Protein AF-K3XPX7-F1 (afdb_monomer)

Mean predicted aligned error: 7.53 Å

Solvent-accessible surface area (backbone atoms only — not comparable to full-atom values): 7469 Å² total; per-residue (Å²): 133,80,86,59,81,81,71,59,57,70,68,58,54,48,59,52,57,64,68,54,47,51,58,70,59,44,40,52,49,31,65,71,42,80,83,48,54,67,79,76,63,91,86,49,77,79,57,66,61,66,45,76,57,93,64,83,51,46,68,67,16,46,44,47,33,31,34,73,88,76,65,47,74,44,76,48,60,29,70,94,39,40,70,43,62,62,49,77,44,79,43,82,96,74,72,29,36,38,37,33,33,67,87,72,74,61,56,33,34,43,34,36,80,78,42,52,92,50,71,43,81,50,128

pLDDT: mean 79.87, std 8.58, range [58.62, 90.5]

InterPro domains:
  IPR050942 Arabidopsis F-box involved in BR signaling [PTHR44259] (7-123)

Sequence (123 aa):
MVPSYANLMPDLIVSIATKINDARDFIRFKAVCKSWNCARSGEARPFDPWILKSEDIGESGAMTFTSVVNHRLFEVSFLTLAGKKTSFIGCDGSGCLVAVDDKDGTSSLLLNPLSPREHIILP

Nearest PDB structures (foldseek):
  8u8a-assembly1_C  TM=5.438E-01  e=1.734E-01  Homo sapiens
  9c61-assembly1_B  TM=5.277E-01  e=2.969E-01  Homo sapiens
  6dlp-assembly1_B  TM=5.361E-01  e=2.969E-01  Homo sapiens
  8tyq-assembly1_A  TM=4.392E-01  e=1.734E-01  Homo sapiens
  8tzb-assembly1_A  TM=4.014E-01  e=1.366E-01  Homo sapiens

Secondary structure (DSSP, 8-state):
----GGG--HHHHHHHHTT--SHHHHHHHHTS-GGG-PPPPTTSPPPPPEEE------TT-EEEEEETTT--EEEEE-GGGTT--EEEEEPTTT--EEEEETTTSS-EEEE-TTSTT-EEEE-

Structure (mmCIF, N/CA/C/O backbone):
data_AF-K3XPX7-F1
#
_entry.id   AF-K3XPX7-F1
#
loop_
_atom_site.group_PDB
_atom_site.id
_atom_site.type_symbol
_atom_site.label_atom_id
_atom_site.label_alt_id
_atom_site.label_comp_id
_atom_site.label_asym_id
_atom_site.label_entity_id
_atom_site.label_seq_id
_atom_site.pdbx_PDB_ins_code
_atom_site.Cartn_x
_atom_site.Cartn_y
_atom_site.Cartn_z
_atom_site.occupancy
_atom_site.B_iso_or_equiv
_atom_site.auth_seq_id
_atom_site.auth_comp_id
_atom_site.auth_asym_id
_atom_site.auth_atom_id
_atom_site.pdbx_PDB_model_num
ATOM 1 N N . MET A 1 1 ? 28.627 -13.090 -16.743 1.00 59.22 1 MET A N 1
ATOM 2 C CA . MET A 1 1 ? 28.194 -12.299 -15.572 1.00 59.22 1 MET A CA 1
ATOM 3 C C . MET A 1 1 ? 26.743 -11.915 -15.804 1.00 59.22 1 MET A C 1
ATOM 5 O O . MET A 1 1 ? 26.463 -11.304 -16.825 1.00 59.22 1 MET A O 1
ATOM 9 N N . VAL A 1 2 ? 25.817 -12.376 -14.960 1.00 62.38 2 VAL A N 1
ATOM 10 C CA . VAL A 1 2 ? 24.387 -12.059 -15.118 1.00 62.38 2 VAL A CA 1
ATOM 11 C C . VAL A 1 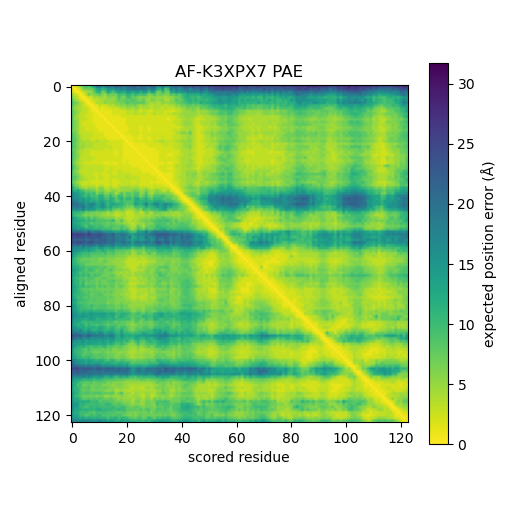2 ? 24.164 -10.634 -14.600 1.00 62.38 2 VAL A C 1
ATOM 13 O O . VAL A 1 2 ? 24.668 -10.327 -13.516 1.00 62.38 2 VAL A O 1
ATOM 16 N N . PRO A 1 3 ? 23.469 -9.749 -15.336 1.00 68.38 3 PRO A N 1
ATOM 17 C CA . PRO A 1 3 ? 23.136 -8.424 -14.832 1.00 68.38 3 PRO A CA 1
ATOM 18 C C . PRO A 1 3 ? 22.361 -8.542 -13.516 1.00 68.38 3 PRO A C 1
ATOM 20 O O . PRO A 1 3 ? 21.372 -9.270 -13.435 1.00 68.38 3 PRO A O 1
ATOM 23 N N . SER A 1 4 ? 22.814 -7.839 -12.478 1.00 81.56 4 SER A N 1
ATOM 24 C CA . SER A 1 4 ? 22.082 -7.767 -11.215 1.00 81.56 4 SER A CA 1
ATOM 25 C C . SER A 1 4 ? 21.033 -6.670 -11.307 1.00 81.56 4 SER A C 1
ATOM 27 O O . SER A 1 4 ? 21.367 -5.485 -11.324 1.00 81.56 4 SER A O 1
ATOM 29 N N . TYR A 1 5 ? 19.759 -7.056 -11.306 1.00 79.31 5 TYR A N 1
ATOM 30 C CA . TYR A 1 5 ? 18.644 -6.110 -11.239 1.00 79.31 5 TYR A CA 1
ATOM 31 C C . TYR A 1 5 ? 18.628 -5.300 -9.927 1.00 79.31 5 TYR A C 1
ATOM 33 O O . TYR A 1 5 ? 18.014 -4.240 -9.867 1.00 79.31 5 TYR A O 1
ATOM 41 N N . ALA A 1 6 ? 19.358 -5.724 -8.887 1.00 80.81 6 ALA A N 1
ATOM 42 C CA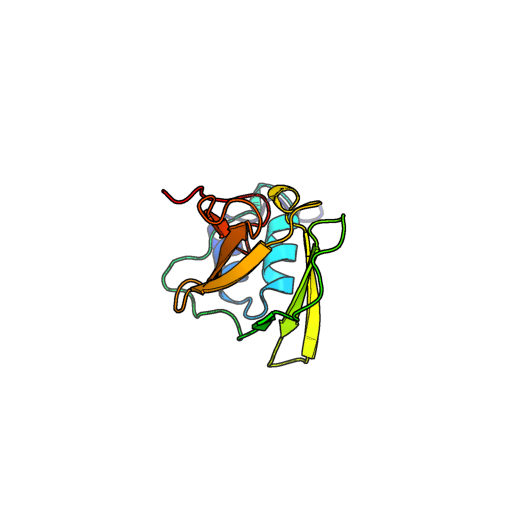 . ALA A 1 6 ? 19.504 -4.944 -7.655 1.00 80.81 6 ALA A CA 1
ATOM 43 C C . ALA A 1 6 ? 20.368 -3.675 -7.833 1.00 80.81 6 ALA A C 1
ATOM 45 O O . ALA A 1 6 ? 20.246 -2.745 -7.035 1.00 80.81 6 ALA A O 1
ATOM 46 N N . ASN A 1 7 ? 21.199 -3.627 -8.885 1.00 82.31 7 ASN A N 1
ATOM 47 C CA . ASN A 1 7 ? 22.179 -2.566 -9.150 1.00 82.31 7 ASN A CA 1
ATOM 48 C C . ASN A 1 7 ? 21.812 -1.705 -10.374 1.00 82.31 7 ASN A C 1
ATOM 50 O O . ASN A 1 7 ? 22.697 -1.191 -11.057 1.00 82.31 7 ASN A O 1
ATOM 54 N N . LEU A 1 8 ? 20.520 -1.580 -10.693 1.00 86.12 8 LEU A N 1
ATOM 55 C CA . LEU A 1 8 ? 20.069 -0.660 -11.739 1.00 86.12 8 LEU A CA 1
ATOM 56 C C . LEU A 1 8 ? 20.333 0.796 -11.333 1.00 86.12 8 LEU A C 1
ATOM 58 O O . LEU A 1 8 ? 20.349 1.132 -10.147 1.00 86.12 8 LEU A O 1
ATOM 62 N N . MET A 1 9 ? 20.518 1.661 -12.330 1.00 89.25 9 MET A N 1
ATOM 63 C CA . MET A 1 9 ? 20.699 3.090 -12.090 1.00 89.25 9 MET A CA 1
ATOM 64 C C . MET A 1 9 ? 19.430 3.692 -11.443 1.00 89.25 9 MET A C 1
ATOM 66 O O . MET A 1 9 ? 18.317 3.297 -11.809 1.00 89.25 9 MET A O 1
ATOM 70 N N . PRO A 1 10 ? 19.559 4.624 -10.476 1.00 87.69 10 PRO A N 1
ATOM 71 C CA . PRO A 1 10 ? 18.408 5.169 -9.748 1.00 87.69 10 PRO A CA 1
ATOM 72 C C . PRO A 1 10 ? 17.344 5.825 -10.639 1.00 87.69 10 PRO A C 1
ATOM 74 O O . PRO A 1 10 ? 16.150 5.695 -10.379 1.00 87.69 10 PRO A O 1
ATOM 77 N N . ASP A 1 11 ? 17.760 6.496 -11.711 1.00 88.12 11 ASP A N 1
ATOM 78 C CA . ASP A 1 11 ? 16.883 7.105 -12.716 1.00 88.12 11 ASP A CA 1
ATOM 79 C C . ASP A 1 11 ? 16.024 6.063 -13.445 1.00 88.12 11 ASP A C 1
ATOM 81 O O . ASP A 1 11 ? 14.831 6.281 -13.668 1.00 88.12 11 ASP A O 1
ATOM 85 N N . LEU A 1 12 ? 16.590 4.893 -13.749 1.00 89.75 12 LEU A N 1
ATOM 86 C CA . LEU A 1 12 ? 15.856 3.784 -14.348 1.00 89.75 12 LEU A CA 1
ATOM 87 C C . LEU A 1 12 ? 14.833 3.186 -13.373 1.00 89.75 12 LEU A C 1
ATOM 89 O O . LEU A 1 12 ? 13.706 2.905 -13.777 1.00 89.75 12 LEU A O 1
ATOM 93 N N . ILE A 1 13 ? 15.186 3.038 -12.092 1.00 90.06 13 ILE A N 1
ATOM 94 C CA . ILE A 1 13 ? 14.253 2.598 -11.038 1.00 90.06 13 ILE A CA 1
ATOM 95 C C . ILE A 1 13 ? 13.066 3.561 -10.938 1.00 90.06 13 ILE A C 1
ATOM 97 O O . ILE A 1 13 ? 11.916 3.121 -10.958 1.00 90.06 13 ILE A O 1
ATOM 101 N N . VAL A 1 14 ? 13.325 4.872 -10.924 1.00 87.75 14 VAL A N 1
ATOM 102 C CA . VAL A 1 14 ? 12.273 5.900 -10.929 1.00 87.75 14 VAL A CA 1
ATOM 103 C C . VAL A 1 14 ? 11.437 5.832 -12.214 1.00 87.75 14 VAL A C 1
ATOM 105 O O . VAL A 1 14 ? 10.212 5.910 -12.151 1.00 87.75 14 VAL A O 1
ATOM 108 N N . SER A 1 15 ? 12.061 5.625 -13.377 1.00 88.25 15 SER A N 1
ATOM 109 C CA . SER A 1 15 ? 11.358 5.482 -14.662 1.00 88.25 15 SER A CA 1
ATOM 110 C C . SER A 1 15 ? 10.437 4.256 -14.715 1.00 88.25 15 SER A C 1
ATOM 112 O O . SER A 1 15 ? 9.376 4.300 -15.337 1.00 88.25 15 SER A O 1
ATOM 114 N N . ILE A 1 16 ? 10.817 3.151 -14.066 1.00 89.75 16 ILE A N 1
ATOM 115 C CA . ILE A 1 16 ? 9.949 1.975 -13.925 1.00 89.75 16 ILE A CA 1
ATOM 116 C C . ILE A 1 16 ? 8.809 2.297 -12.958 1.00 89.75 16 ILE A C 1
ATOM 118 O O . ILE A 1 16 ? 7.648 2.082 -13.296 1.00 89.75 16 ILE A O 1
ATOM 122 N N . ALA A 1 17 ? 9.125 2.871 -11.795 1.00 88.56 17 ALA A N 1
ATOM 123 C CA . ALA A 1 17 ? 8.154 3.252 -10.773 1.00 88.56 17 ALA A CA 1
ATOM 124 C C . ALA A 1 17 ? 7.027 4.152 -11.311 1.00 88.56 17 ALA A C 1
ATOM 126 O O . ALA A 1 17 ? 5.868 3.962 -10.944 1.00 88.56 17 ALA A O 1
ATOM 127 N N . THR A 1 18 ? 7.332 5.104 -12.200 1.00 87.00 18 THR A N 1
ATOM 128 C CA . THR A 1 18 ? 6.328 6.011 -12.793 1.00 87.00 18 THR A CA 1
ATOM 129 C C . THR A 1 18 ? 5.400 5.340 -13.804 1.00 87.00 18 THR A C 1
ATOM 131 O O . THR A 1 18 ? 4.350 5.898 -14.117 1.00 87.00 18 THR A O 1
ATOM 134 N N . LYS A 1 19 ? 5.749 4.147 -14.303 1.00 88.12 19 LYS A N 1
ATOM 135 C CA . LYS A 1 19 ? 4.928 3.369 -15.245 1.00 88.12 19 LYS A CA 1
ATOM 136 C C . LYS A 1 19 ? 3.980 2.387 -14.556 1.00 88.12 19 LYS A C 1
ATOM 138 O O . LYS A 1 19 ? 3.129 1.804 -15.223 1.00 88.12 19 LYS A O 1
ATOM 143 N N . ILE A 1 20 ? 4.123 2.182 -13.247 1.00 87.88 20 ILE A N 1
ATOM 144 C CA . ILE A 1 20 ? 3.266 1.280 -12.479 1.00 87.88 20 ILE A CA 1
ATOM 145 C C . ILE A 1 20 ? 1.996 2.034 -12.066 1.00 87.88 20 ILE A C 1
ATOM 147 O O . ILE A 1 20 ? 2.056 2.980 -11.282 1.00 87.88 20 ILE A O 1
ATOM 151 N N . ASN A 1 21 ? 0.841 1.607 -12.578 1.00 85.06 21 ASN A N 1
ATOM 152 C CA . ASN A 1 21 ? -0.454 2.248 -12.290 1.00 85.06 21 ASN A CA 1
ATOM 153 C C . ASN A 1 21 ? -1.261 1.527 -11.200 1.00 85.06 21 ASN A C 1
ATOM 155 O O . ASN A 1 21 ? -2.099 2.146 -10.548 1.00 85.06 21 ASN A O 1
ATOM 159 N N . ASP A 1 22 ? -0.960 0.251 -10.950 1.00 84.62 22 ASP A N 1
ATOM 160 C CA . ASP A 1 22 ? -1.540 -0.542 -9.865 1.00 84.62 22 ASP A CA 1
ATOM 161 C C . ASP A 1 22 ? -0.593 -0.516 -8.662 1.00 84.62 22 ASP A C 1
ATOM 163 O O . ASP A 1 22 ? 0.574 -0.902 -8.783 1.00 84.62 22 ASP A O 1
ATOM 167 N N . ALA A 1 23 ? -1.037 -0.061 -7.489 1.00 81.69 23 ALA A N 1
ATOM 168 C CA . ALA A 1 23 ? -0.078 0.045 -6.397 1.00 81.69 23 ALA A CA 1
ATOM 169 C C . ALA A 1 23 ? 0.155 -1.206 -5.588 1.00 81.69 23 ALA A C 1
ATOM 171 O O . ALA A 1 23 ? 1.123 -1.221 -4.833 1.00 81.69 23 ALA A O 1
ATOM 172 N N . ARG A 1 24 ? -0.617 -2.276 -5.777 1.00 85.44 24 ARG A N 1
ATOM 173 C CA . ARG A 1 24 ? -0.158 -3.576 -5.294 1.00 85.44 24 ARG A CA 1
ATOM 174 C C . ARG A 1 24 ? 1.183 -3.899 -5.942 1.00 85.44 24 ARG A C 1
ATOM 176 O O . ARG A 1 24 ? 2.122 -4.314 -5.261 1.00 85.44 24 ARG A O 1
ATOM 183 N N . ASP A 1 25 ? 1.276 -3.679 -7.250 1.00 88.69 25 ASP A N 1
ATOM 184 C CA . ASP A 1 25 ? 2.504 -3.911 -8.002 1.00 88.69 25 ASP A CA 1
ATOM 185 C C . ASP A 1 25 ? 3.597 -2.913 -7.597 1.00 88.69 25 ASP A C 1
ATOM 187 O O . ASP A 1 25 ? 4.759 -3.295 -7.476 1.00 88.69 25 ASP A O 1
ATOM 191 N N . PHE A 1 26 ? 3.235 -1.671 -7.262 1.00 87.75 26 PHE A N 1
ATOM 192 C CA . PHE A 1 26 ? 4.187 -0.677 -6.754 1.00 87.75 26 PHE A CA 1
ATOM 193 C C . PHE A 1 26 ? 4.726 -0.999 -5.350 1.00 87.75 26 PHE A C 1
ATOM 195 O O . PHE A 1 26 ? 5.926 -0.881 -5.105 1.00 87.75 26 PHE A O 1
ATOM 202 N N . ILE A 1 27 ? 3.873 -1.449 -4.427 1.00 85.75 27 ILE A N 1
ATOM 203 C CA . ILE A 1 27 ? 4.276 -1.898 -3.086 1.00 85.75 27 ILE A CA 1
ATOM 204 C C . ILE A 1 27 ? 5.248 -3.075 -3.212 1.00 85.75 27 ILE A C 1
ATOM 206 O O . ILE A 1 27 ? 6.299 -3.091 -2.571 1.00 85.75 27 ILE A O 1
ATOM 210 N N . ARG A 1 28 ? 4.933 -4.040 -4.086 1.00 88.50 28 ARG A N 1
ATOM 211 C CA . ARG A 1 28 ? 5.811 -5.183 -4.382 1.00 88.50 28 ARG A CA 1
ATOM 212 C C . ARG A 1 28 ? 7.133 -4.748 -4.996 1.00 88.50 28 ARG A C 1
ATOM 214 O O . ARG A 1 28 ? 8.173 -5.249 -4.583 1.00 88.50 28 ARG A O 1
ATOM 221 N N . PHE A 1 29 ? 7.094 -3.803 -5.931 1.00 90.50 29 PHE A N 1
ATOM 222 C CA . PHE A 1 29 ? 8.278 -3.212 -6.545 1.00 90.50 29 PHE A CA 1
ATOM 223 C C . PHE A 1 29 ? 9.210 -2.594 -5.491 1.00 90.50 29 PHE A C 1
ATOM 225 O O . PHE A 1 29 ? 10.394 -2.927 -5.452 1.00 90.50 29 PHE A O 1
ATOM 232 N N . LYS A 1 30 ? 8.676 -1.783 -4.568 1.00 88.50 30 LYS A N 1
ATOM 233 C CA . LYS A 1 30 ? 9.458 -1.182 -3.471 1.00 88.50 30 LYS A CA 1
ATOM 234 C C . LYS A 1 30 ? 10.025 -2.212 -2.491 1.00 88.50 30 LYS A C 1
ATOM 236 O O . LYS A 1 30 ? 11.047 -1.958 -1.856 1.00 88.50 30 LYS A O 1
ATOM 241 N N . ALA A 1 31 ? 9.368 -3.362 -2.346 1.00 87.88 31 ALA A N 1
ATOM 242 C CA . ALA A 1 31 ? 9.765 -4.411 -1.411 1.00 87.88 31 ALA A CA 1
ATOM 243 C C . ALA A 1 31 ? 10.908 -5.312 -1.920 1.00 87.88 31 ALA A C 1
ATOM 245 O O . ALA A 1 31 ? 11.416 -6.114 -1.138 1.00 87.88 31 ALA A O 1
ATOM 246 N N . VAL A 1 32 ? 11.327 -5.189 -3.188 1.00 88.69 32 VAL A N 1
ATOM 247 C CA . VAL A 1 32 ? 12.365 -6.047 -3.794 1.00 88.69 32 VAL A CA 1
ATOM 248 C C . VAL A 1 32 ? 13.694 -5.945 -3.041 1.00 88.69 32 VAL A C 1
ATOM 250 O O . VAL A 1 32 ? 14.242 -6.950 -2.592 1.00 88.69 32 VAL A O 1
ATOM 253 N N . CYS A 1 33 ? 14.226 -4.733 -2.894 1.00 89.00 33 CYS A N 1
ATOM 254 C CA . CYS A 1 33 ? 15.444 -4.461 -2.134 1.00 89.00 33 CYS A CA 1
ATOM 255 C C . CYS A 1 33 ? 15.539 -2.974 -1.778 1.00 89.00 33 CYS A C 1
ATOM 257 O O . CYS A 1 33 ? 14.799 -2.143 -2.300 1.00 89.00 33 CYS A O 1
ATOM 259 N N . LYS A 1 34 ? 16.491 -2.616 -0.904 1.00 86.75 34 LYS A N 1
ATOM 260 C CA . LYS A 1 34 ? 16.657 -1.229 -0.431 1.00 86.75 34 LYS A CA 1
ATOM 261 C C . LYS A 1 34 ? 16.834 -0.216 -1.571 1.00 86.75 34 LYS A C 1
ATOM 263 O O . LYS A 1 34 ? 16.272 0.865 -1.481 1.00 86.75 34 LYS A O 1
ATOM 268 N N . SER A 1 35 ? 17.563 -0.564 -2.635 1.00 87.94 35 SER A N 1
ATOM 269 C CA . SER A 1 35 ? 17.781 0.316 -3.799 1.00 87.94 35 SER A CA 1
ATOM 270 C C . SER A 1 35 ? 16.523 0.565 -4.640 1.00 87.94 35 SER A C 1
ATOM 272 O O . SER A 1 35 ? 16.473 1.552 -5.365 1.00 87.94 35 SER A O 1
ATOM 274 N N . TRP A 1 36 ? 15.506 -0.297 -4.538 1.00 89.44 36 TRP A N 1
ATOM 275 C CA . TRP A 1 36 ? 14.230 -0.167 -5.253 1.00 89.44 36 TRP A CA 1
ATOM 276 C C . TRP A 1 36 ? 13.153 0.532 -4.417 1.00 89.44 36 TRP A C 1
ATOM 278 O O . TRP A 1 36 ? 12.105 0.907 -4.939 1.00 89.44 36 TRP A O 1
ATOM 288 N N . ASN A 1 37 ? 13.401 0.731 -3.119 1.00 87.75 37 ASN A N 1
ATOM 289 C CA . ASN A 1 37 ? 12.494 1.433 -2.220 1.00 87.75 37 ASN A CA 1
ATOM 290 C C . ASN A 1 37 ? 12.562 2.955 -2.447 1.00 87.75 37 ASN A C 1
ATOM 292 O O . ASN A 1 37 ? 13.076 3.699 -1.614 1.00 87.75 37 ASN A O 1
ATOM 296 N N . CYS A 1 38 ? 12.078 3.413 -3.601 1.00 82.12 38 CYS A N 1
ATOM 297 C CA . CYS A 1 38 ? 12.018 4.823 -3.966 1.00 82.12 38 CYS A CA 1
ATOM 298 C C . CYS A 1 38 ? 10.609 5.406 -3.774 1.00 82.12 38 CYS A C 1
ATOM 300 O O . CYS A 1 38 ? 9.597 4.697 -3.816 1.00 82.12 38 CYS A O 1
ATOM 302 N N . ALA A 1 39 ? 10.534 6.726 -3.608 1.00 73.19 39 ALA A N 1
ATOM 303 C CA . ALA A 1 39 ? 9.285 7.466 -3.740 1.00 73.19 39 ALA A CA 1
ATOM 304 C C . ALA A 1 39 ? 8.987 7.738 -5.224 1.00 73.19 39 ALA A C 1
ATOM 306 O O . ALA A 1 39 ? 9.903 7.859 -6.041 1.00 73.19 39 ALA A O 1
ATOM 307 N N . ARG A 1 40 ? 7.704 7.850 -5.584 1.00 70.88 40 ARG A N 1
ATOM 308 C CA . ARG A 1 40 ? 7.319 8.425 -6.881 1.00 70.88 40 ARG A CA 1
ATOM 309 C C . ARG A 1 40 ? 7.530 9.934 -6.840 1.00 70.88 40 ARG A C 1
ATOM 311 O O . ARG A 1 40 ? 7.309 10.558 -5.806 1.00 70.88 40 ARG A O 1
ATOM 318 N N . SER A 1 41 ? 7.918 10.509 -7.977 1.00 64.00 41 SER A N 1
ATOM 319 C CA . SER A 1 41 ? 7.868 11.962 -8.158 1.00 64.00 41 SER A CA 1
ATOM 320 C C . SER A 1 41 ? 6.424 12.452 -8.006 1.00 64.00 41 SER A C 1
ATOM 322 O O . SER A 1 41 ? 5.502 11.776 -8.468 1.00 64.00 41 SER A O 1
ATOM 324 N N . GLY A 1 42 ? 6.234 13.622 -7.391 1.00 58.91 42 GLY A N 1
ATOM 325 C CA . GLY A 1 42 ? 4.918 14.245 -7.194 1.00 58.91 42 GLY A CA 1
ATOM 326 C C . GLY A 1 42 ? 4.181 14.592 -8.495 1.00 58.91 42 GLY A C 1
ATOM 327 O O . GLY A 1 42 ? 2.981 14.826 -8.468 1.00 58.91 42 GLY A O 1
ATOM 328 N N . GLU A 1 43 ? 4.872 14.571 -9.638 1.00 58.62 43 GLU A N 1
ATOM 329 C CA . GLU A 1 43 ? 4.282 14.754 -10.973 1.00 58.62 43 GLU A CA 1
ATOM 330 C C . GLU A 1 43 ? 3.681 13.464 -11.562 1.00 58.62 43 GLU A C 1
ATOM 332 O O . GLU A 1 43 ? 3.078 13.476 -12.637 1.00 58.62 43 GLU A O 1
ATOM 337 N N . ALA A 1 44 ? 3.871 12.317 -10.904 1.00 61.66 44 ALA A N 1
ATOM 338 C CA . ALA A 1 44 ? 3.381 11.047 -11.413 1.00 61.66 44 ALA A CA 1
ATOM 339 C C . ALA A 1 44 ? 1.849 10.972 -11.302 1.00 61.66 44 ALA A C 1
ATOM 341 O O . ALA A 1 44 ? 1.268 11.402 -10.309 1.00 61.66 44 ALA A O 1
ATOM 342 N N . ARG A 1 45 ? 1.195 10.363 -12.304 1.00 64.06 45 ARG A N 1
ATOM 343 C CA . ARG A 1 45 ? -0.266 10.160 -12.299 1.00 64.06 45 ARG A CA 1
ATOM 344 C C . ARG A 1 45 ? -0.717 9.493 -10.990 1.00 64.06 45 ARG A C 1
ATOM 346 O O . ARG A 1 45 ? 0.035 8.670 -10.465 1.00 64.06 45 ARG A O 1
ATOM 353 N N . PRO A 1 46 ? -1.914 9.790 -10.468 1.00 70.38 46 PRO A N 1
ATOM 354 C CA . PRO A 1 46 ? -2.462 9.015 -9.364 1.00 70.38 46 PRO A CA 1
ATOM 355 C C . PRO A 1 46 ? -2.557 7.537 -9.761 1.00 70.38 46 PRO A C 1
ATOM 357 O O . PRO A 1 46 ? -2.692 7.208 -10.943 1.00 70.38 46 PRO A O 1
ATOM 360 N N . PHE A 1 47 ? -2.435 6.649 -8.777 1.00 77.12 47 PHE A N 1
ATOM 361 C CA . PHE A 1 47 ? -2.710 5.236 -8.999 1.00 77.12 47 PHE A CA 1
ATOM 362 C C . PHE A 1 47 ? -4.170 5.028 -9.400 1.00 77.12 47 PHE A C 1
ATOM 364 O O . PHE A 1 47 ? -5.032 5.854 -9.085 1.00 77.12 47 PHE A O 1
ATOM 371 N N . ASP A 1 48 ? -4.441 3.900 -10.054 1.00 79.69 48 ASP A N 1
ATOM 372 C CA . ASP A 1 48 ? -5.811 3.467 -10.299 1.00 79.69 48 ASP A CA 1
ATOM 373 C C . ASP A 1 48 ? -6.592 3.432 -8.973 1.00 79.69 48 ASP A C 1
ATOM 375 O O . ASP A 1 48 ? -6.038 3.017 -7.950 1.00 79.69 48 ASP A O 1
ATOM 379 N N . PRO A 1 49 ? -7.864 3.865 -8.955 1.00 74.12 49 PRO A N 1
ATOM 380 C CA . PRO A 1 49 ? -8.622 3.984 -7.719 1.00 74.12 49 PRO A CA 1
ATOM 381 C C . PRO A 1 49 ? -8.820 2.616 -7.064 1.00 74.12 49 PRO A C 1
ATOM 383 O O . PRO A 1 49 ? -9.127 1.622 -7.736 1.00 74.12 49 PRO A O 1
ATOM 386 N N . TRP A 1 50 ? -8.695 2.575 -5.736 1.00 79.44 50 TRP A N 1
ATOM 387 C CA . TRP A 1 50 ? -9.019 1.396 -4.934 1.00 79.44 50 TRP A CA 1
ATOM 388 C C . TRP A 1 50 ? -10.107 1.699 -3.928 1.00 79.44 50 TRP A C 1
ATOM 390 O O . TRP A 1 50 ? -10.228 2.809 -3.413 1.00 79.44 50 TRP A O 1
ATOM 400 N N . ILE A 1 51 ? -10.868 0.660 -3.624 1.00 80.75 51 ILE A N 1
ATOM 401 C CA . ILE A 1 51 ? -11.902 0.684 -2.608 1.00 80.75 51 ILE A CA 1
ATOM 402 C C . ILE A 1 51 ? -11.379 -0.104 -1.421 1.00 80.75 51 ILE A C 1
ATOM 404 O O . ILE A 1 51 ? -11.019 -1.279 -1.544 1.00 80.75 51 ILE A O 1
ATOM 408 N N . LEU A 1 52 ? -11.340 0.554 -0.270 1.00 82.62 52 LEU A N 1
ATOM 409 C CA . LEU A 1 52 ? -11.139 -0.123 0.993 1.00 82.62 52 LEU A CA 1
ATOM 410 C C . LEU A 1 52 ? -12.356 -1.008 1.280 1.00 82.62 52 LEU A C 1
ATOM 412 O O . LEU A 1 52 ? -13.483 -0.516 1.359 1.00 82.62 52 LEU A O 1
ATOM 416 N N . LYS A 1 53 ? -12.133 -2.311 1.447 1.00 78.19 53 LYS A N 1
ATOM 417 C CA . LYS A 1 53 ? -13.173 -3.222 1.906 1.00 78.19 53 LYS A CA 1
ATOM 418 C C . LYS A 1 53 ? -13.349 -3.027 3.415 1.00 78.19 53 LYS A C 1
ATOM 420 O O . LYS A 1 53 ? -12.401 -3.206 4.174 1.00 78.19 53 LYS A O 1
ATOM 425 N N . SER A 1 54 ? -14.546 -2.626 3.836 1.00 65.06 54 SER A N 1
ATOM 426 C CA . SER A 1 54 ? -14.893 -2.529 5.255 1.00 65.06 54 SER A CA 1
ATOM 427 C C . SER A 1 54 ? -15.086 -3.942 5.808 1.00 65.06 54 SER A C 1
ATOM 429 O O . SER A 1 54 ? -16.107 -4.579 5.567 1.00 65.06 54 SER A O 1
ATOM 431 N N . GLU A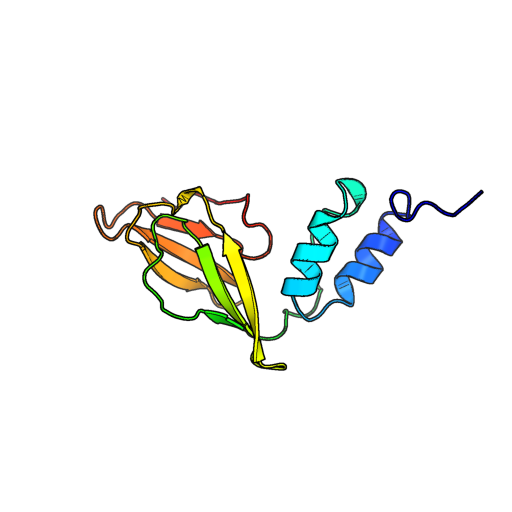 1 55 ? -14.067 -4.445 6.494 1.00 61.44 55 GLU A N 1
ATOM 432 C CA . GLU A 1 55 ? -14.138 -5.611 7.372 1.00 61.44 55 GLU A CA 1
ATOM 433 C C . GLU A 1 55 ? -13.515 -5.192 8.709 1.00 61.44 55 GLU A C 1
ATOM 435 O O . GLU A 1 55 ? -12.628 -4.330 8.722 1.00 61.44 55 GLU A O 1
ATOM 440 N N . ASP A 1 56 ? -14.006 -5.739 9.828 1.00 61.00 56 ASP A N 1
ATOM 441 C CA . ASP A 1 56 ? -13.386 -5.513 11.136 1.00 61.00 56 ASP A CA 1
ATOM 442 C C . ASP A 1 56 ? -11.892 -5.810 11.009 1.00 61.00 56 ASP A C 1
ATOM 444 O O . ASP A 1 56 ? -11.498 -6.895 10.572 1.00 61.00 56 ASP A O 1
ATOM 448 N N . ILE A 1 57 ? -11.057 -4.830 11.360 1.00 62.44 57 ILE A N 1
ATOM 449 C CA . ILE A 1 57 ? -9.613 -5.022 11.415 1.00 62.44 57 ILE A CA 1
ATOM 450 C C . ILE A 1 57 ? -9.396 -6.089 12.480 1.00 62.44 57 ILE A C 1
ATOM 452 O O . ILE A 1 57 ? -9.482 -5.820 13.679 1.00 62.44 57 ILE A O 1
ATOM 456 N N . GLY A 1 58 ? -9.188 -7.327 12.042 1.00 59.56 58 GLY A N 1
ATOM 457 C CA . GLY A 1 58 ? -8.916 -8.424 12.954 1.00 59.56 58 GLY A CA 1
ATOM 458 C C . GLY A 1 58 ? -7.662 -8.136 13.780 1.00 59.56 58 GLY A C 1
ATOM 459 O O . GLY A 1 58 ? -6.938 -7.161 13.556 1.00 59.56 58 GLY A O 1
ATOM 460 N N . GLU A 1 59 ? -7.334 -9.042 14.696 1.00 66.12 59 GLU A N 1
ATOM 461 C CA . GLU A 1 59 ? -6.152 -8.925 15.564 1.00 66.12 59 GLU A CA 1
ATOM 462 C C . GLU A 1 59 ? -4.850 -8.610 14.795 1.00 66.12 59 GLU A C 1
ATOM 464 O O . GLU A 1 59 ? -3.943 -7.991 15.343 1.00 66.12 59 GLU A O 1
ATOM 469 N N . SER A 1 60 ? -4.780 -8.956 13.503 1.00 72.88 60 SER A N 1
ATOM 470 C CA . SER A 1 60 ? -3.626 -8.735 12.630 1.00 72.88 60 SER A CA 1
ATOM 471 C C . SER A 1 60 ? -3.366 -7.282 12.194 1.00 72.88 60 SER A C 1
ATOM 473 O O . SER A 1 60 ? -2.282 -7.022 11.669 1.00 72.88 60 SER A O 1
ATOM 475 N N . GLY A 1 61 ? -4.314 -6.342 12.310 1.00 78.12 61 GLY A N 1
ATOM 476 C CA . GLY A 1 61 ? -4.107 -4.991 11.750 1.00 78.12 61 GLY A CA 1
ATOM 477 C C . GLY A 1 61 ? -4.070 -4.958 10.210 1.00 78.12 61 GLY A C 1
ATOM 478 O O . GLY A 1 61 ? -3.516 -4.031 9.615 1.00 78.12 61 GLY A O 1
ATOM 479 N N . ALA A 1 62 ? -4.571 -6.011 9.559 1.00 83.00 62 ALA A N 1
ATOM 480 C CA . ALA A 1 62 ? -4.543 -6.179 8.112 1.00 83.00 62 ALA A CA 1
ATOM 481 C C . ALA A 1 62 ? -5.764 -5.535 7.453 1.00 83.00 62 ALA A C 1
ATOM 483 O O . ALA A 1 62 ? -6.880 -5.622 7.960 1.00 83.00 62 ALA A O 1
ATOM 484 N N . MET A 1 63 ? -5.535 -4.895 6.312 1.00 82.56 63 MET A N 1
ATOM 485 C CA . MET A 1 63 ? -6.541 -4.155 5.569 1.00 82.56 63 MET A CA 1
ATOM 486 C C . MET A 1 63 ? -6.582 -4.632 4.122 1.00 82.56 63 MET A C 1
ATOM 488 O O . MET A 1 63 ? -5.545 -4.700 3.463 1.00 82.56 63 MET A O 1
ATOM 492 N N . THR A 1 64 ? -7.780 -4.915 3.612 1.00 86.44 64 THR A N 1
ATOM 493 C CA . THR A 1 64 ? -7.965 -5.389 2.238 1.00 86.44 64 THR A CA 1
ATOM 494 C C . THR A 1 64 ? -8.496 -4.280 1.341 1.00 86.44 64 THR A C 1
ATOM 496 O O . THR A 1 64 ? -9.552 -3.698 1.583 1.00 86.44 64 THR A O 1
ATOM 499 N N . PHE A 1 65 ? -7.788 -4.036 0.246 1.00 85.62 65 PHE A N 1
ATOM 500 C CA . PHE A 1 65 ? -8.169 -3.104 -0.803 1.00 85.62 65 PHE A CA 1
ATOM 501 C C . PHE A 1 65 ? -8.540 -3.864 -2.073 1.00 85.62 65 PHE A C 1
ATOM 503 O O . PHE A 1 65 ? -7.947 -4.895 -2.394 1.00 85.62 65 PHE A O 1
ATOM 510 N N . THR A 1 66 ? -9.499 -3.325 -2.820 1.00 86.19 66 THR A N 1
ATOM 511 C CA . THR A 1 66 ? -9.912 -3.846 -4.126 1.00 86.19 66 THR A CA 1
ATOM 512 C C . THR A 1 66 ? -9.625 -2.815 -5.202 1.00 86.19 66 THR A C 1
ATOM 514 O O . THR A 1 66 ? -10.095 -1.682 -5.104 1.00 86.19 66 THR A O 1
ATOM 517 N N . SER A 1 67 ? -8.898 -3.202 -6.249 1.00 83.06 67 SER A N 1
ATOM 518 C CA . SER A 1 67 ? -8.726 -2.341 -7.421 1.00 83.06 67 SER A CA 1
ATOM 519 C C . SER A 1 67 ? -10.007 -2.252 -8.242 1.00 83.06 67 SER A C 1
ATOM 521 O O . SER A 1 67 ? -10.610 -3.273 -8.570 1.00 83.06 67 SER A O 1
ATOM 523 N N . VAL A 1 68 ? -10.424 -1.034 -8.598 1.00 83.44 68 VAL A N 1
ATOM 524 C CA . VAL A 1 68 ? -11.637 -0.814 -9.406 1.00 83.44 68 VAL A CA 1
ATOM 525 C C . VAL A 1 68 ? -11.433 -1.263 -10.854 1.00 83.44 68 VAL A C 1
ATOM 527 O O . VAL A 1 68 ? -12.385 -1.667 -11.512 1.00 83.44 68 VAL A O 1
ATOM 530 N N . VAL A 1 69 ? -10.192 -1.229 -11.347 1.00 84.81 69 VAL A N 1
ATOM 531 C CA . VAL A 1 69 ? -9.872 -1.509 -12.754 1.00 84.81 69 VAL A CA 1
ATOM 532 C C . VAL A 1 69 ? -9.852 -3.006 -13.051 1.00 84.81 69 VAL A C 1
ATOM 534 O O . VAL A 1 69 ? -10.321 -3.438 -14.099 1.00 84.81 69 VAL A O 1
ATOM 537 N N . ASN A 1 70 ? -9.280 -3.805 -12.148 1.00 84.56 70 ASN A N 1
ATOM 538 C CA . ASN A 1 70 ? -9.024 -5.228 -12.390 1.00 84.56 70 ASN A CA 1
ATOM 539 C C . ASN A 1 70 ? -9.644 -6.158 -11.331 1.00 84.56 70 ASN A C 1
ATOM 541 O O . ASN A 1 70 ? -9.438 -7.370 -11.401 1.00 84.56 70 ASN A O 1
ATOM 545 N N . HIS A 1 71 ? -10.369 -5.606 -10.351 1.00 84.31 71 HIS A N 1
ATOM 546 C CA . HIS A 1 71 ? -11.007 -6.327 -9.242 1.00 84.31 71 HIS A CA 1
ATOM 547 C C . HIS A 1 71 ? -10.053 -7.199 -8.413 1.00 84.31 71 HIS A C 1
ATOM 549 O O . HIS A 1 71 ? -10.482 -8.109 -7.702 1.00 84.31 71 HIS A O 1
ATOM 555 N N . ARG A 1 72 ? -8.742 -6.940 -8.479 1.00 85.81 72 ARG A N 1
ATOM 556 C CA . ARG A 1 72 ? -7.764 -7.662 -7.670 1.00 85.81 72 ARG A CA 1
ATOM 557 C C . ARG A 1 72 ? -7.797 -7.146 -6.245 1.00 85.81 72 ARG A C 1
ATOM 559 O O . ARG A 1 72 ? -7.775 -5.940 -6.002 1.00 85.81 72 ARG A O 1
ATOM 566 N N . LEU A 1 73 ? -7.769 -8.097 -5.322 1.00 84.75 73 LEU A N 1
ATOM 567 C CA . LEU A 1 73 ? -7.574 -7.832 -3.909 1.00 84.75 73 LEU A CA 1
ATOM 568 C C . LEU A 1 73 ? -6.085 -7.720 -3.596 1.00 84.75 73 LEU A C 1
ATOM 570 O O . LEU A 1 73 ? -5.255 -8.469 -4.135 1.00 84.75 73 LEU A O 1
ATOM 574 N N . PHE A 1 74 ? -5.757 -6.812 -2.691 1.00 85.38 74 PHE A N 1
ATOM 575 C CA . PHE A 1 74 ? -4.470 -6.804 -2.027 1.00 85.38 74 PHE A CA 1
ATOM 576 C C . PHE A 1 74 ? -4.621 -6.421 -0.564 1.00 85.38 74 PHE A C 1
ATOM 578 O O . PHE A 1 74 ? -5.440 -5.579 -0.205 1.00 85.38 74 PHE A O 1
ATOM 585 N N . GLU A 1 75 ? -3.815 -7.071 0.261 1.00 86.75 75 GLU A N 1
ATOM 586 C CA . GLU A 1 75 ? -3.806 -6.871 1.698 1.00 86.75 75 GLU A CA 1
ATOM 587 C C . GLU A 1 75 ? -2.581 -6.048 2.090 1.00 86.75 75 GLU A C 1
ATOM 589 O O . GLU A 1 75 ? -1.477 -6.264 1.577 1.00 86.75 75 GLU A O 1
ATOM 594 N N . VAL A 1 76 ? -2.791 -5.097 2.991 1.00 83.75 76 VAL A N 1
ATOM 595 C CA . VAL A 1 76 ? -1.752 -4.266 3.585 1.00 83.75 76 VAL A CA 1
ATOM 596 C C . VAL A 1 76 ? -1.853 -4.388 5.096 1.00 83.75 76 VAL A C 1
ATOM 598 O O . VAL A 1 76 ? -2.886 -4.072 5.682 1.00 83.75 76 VAL A O 1
ATOM 601 N N . SER A 1 77 ? -0.779 -4.843 5.734 1.00 84.94 77 SER A N 1
ATOM 602 C CA . SER A 1 77 ? -0.728 -4.992 7.188 1.00 84.94 77 SER A CA 1
ATOM 603 C C . SER A 1 77 ? -0.129 -3.751 7.841 1.00 84.94 77 SER A C 1
ATOM 605 O O . SER A 1 77 ? 1.031 -3.412 7.594 1.00 84.94 77 SER A O 1
ATOM 607 N N . PHE A 1 78 ? -0.898 -3.110 8.719 1.00 83.19 78 PHE A N 1
ATOM 608 C CA . PHE A 1 78 ? -0.443 -2.008 9.559 1.00 83.19 78 PHE A CA 1
ATOM 609 C C . PHE A 1 78 ? -0.328 -2.490 11.005 1.00 83.19 78 PHE A C 1
ATOM 611 O O . PHE A 1 78 ? -1.300 -2.495 11.757 1.00 83.19 78 PHE A O 1
ATOM 618 N N . LEU A 1 79 ? 0.884 -2.868 11.421 1.00 81.88 79 LEU A N 1
ATOM 619 C CA . LEU A 1 79 ? 1.129 -3.406 12.769 1.00 81.88 79 LEU A CA 1
ATOM 620 C C . LEU A 1 79 ? 0.712 -2.435 13.886 1.00 81.88 79 LEU A C 1
ATOM 622 O O . LEU A 1 79 ? 0.271 -2.871 14.943 1.00 81.88 79 LEU A O 1
ATOM 626 N N . THR A 1 80 ? 0.787 -1.123 13.644 1.00 81.94 80 THR A N 1
ATOM 627 C CA . THR A 1 80 ? 0.353 -0.081 14.592 1.00 81.94 80 THR A CA 1
ATOM 628 C C . THR A 1 80 ? -1.150 -0.131 14.910 1.00 81.94 80 THR A C 1
ATOM 630 O O . THR A 1 80 ? -1.580 0.421 15.928 1.00 81.94 80 THR A O 1
ATOM 633 N N . LEU A 1 81 ? -1.945 -0.780 14.052 1.00 80.62 81 LEU A N 1
ATOM 634 C CA . LEU A 1 81 ? -3.392 -0.948 14.203 1.00 80.62 81 LEU A CA 1
ATOM 635 C C . LEU A 1 81 ? -3.789 -2.317 14.769 1.00 80.62 81 LEU A C 1
ATOM 637 O O . LEU A 1 81 ? -4.970 -2.551 15.008 1.00 80.62 81 LEU A O 1
ATOM 641 N N . ALA A 1 82 ? -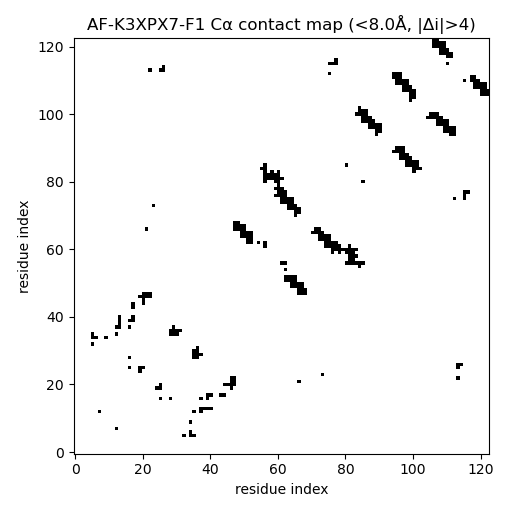2.8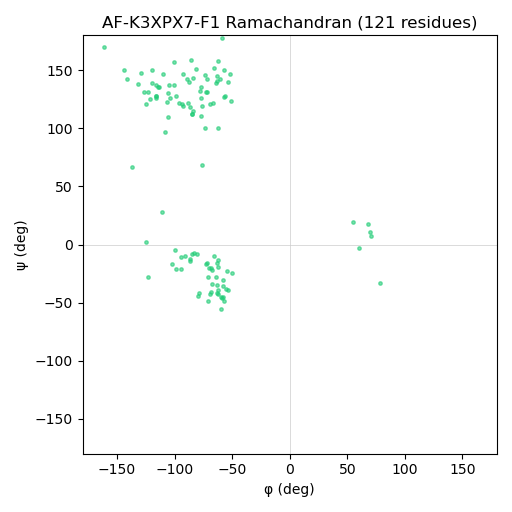37 -3.232 14.972 1.00 83.88 82 ALA A N 1
ATOM 642 C CA . ALA A 1 82 ? -3.127 -4.572 15.469 1.00 83.88 82 ALA A CA 1
ATOM 643 C C . ALA A 1 82 ? -3.861 -4.513 16.822 1.00 83.88 82 ALA A C 1
ATOM 645 O O . ALA A 1 82 ? -3.418 -3.841 17.755 1.00 83.88 82 ALA A O 1
ATOM 646 N N . GLY A 1 83 ? -5.008 -5.194 16.908 1.00 78.38 83 GLY A N 1
ATOM 647 C CA . GLY A 1 83 ? -5.854 -5.229 18.106 1.00 78.38 83 GLY A CA 1
ATOM 648 C C . GLY A 1 83 ? -6.594 -3.924 18.436 1.00 78.38 83 GLY A C 1
ATOM 649 O O . GLY A 1 83 ? -7.213 -3.838 19.500 1.00 78.38 83 GLY A O 1
ATOM 650 N N . LYS A 1 84 ? -6.549 -2.909 17.560 1.00 78.88 84 LYS A N 1
ATOM 651 C CA . LYS A 1 84 ? -7.271 -1.644 17.744 1.00 78.88 84 LYS A CA 1
ATOM 652 C C . LYS A 1 84 ? -8.543 -1.619 16.913 1.00 78.88 84 LYS A C 1
ATOM 654 O O . LYS A 1 84 ? -8.539 -1.971 15.736 1.00 78.88 84 LYS A O 1
ATOM 659 N N . LYS A 1 85 ? -9.621 -1.122 17.515 1.00 78.56 85 LYS A N 1
ATOM 660 C CA . LYS A 1 85 ? -10.836 -0.787 16.780 1.00 78.56 85 LYS A CA 1
ATOM 661 C C . LYS A 1 85 ? -10.658 0.626 16.231 1.00 78.56 85 LYS A C 1
ATOM 663 O O . LYS A 1 85 ? -10.528 1.558 17.017 1.00 78.56 85 LYS A O 1
ATOM 668 N N . THR A 1 86 ? -10.554 0.768 14.912 1.00 79.56 86 THR A N 1
ATOM 669 C CA . THR A 1 86 ? -10.293 2.072 14.290 1.00 79.56 86 THR A CA 1
ATOM 670 C C . THR A 1 86 ? -11.243 2.335 13.136 1.00 79.56 86 THR A C 1
ATOM 672 O O . THR A 1 86 ? -11.516 1.452 12.321 1.00 79.56 86 THR A O 1
ATOM 675 N N . SER A 1 87 ? -11.721 3.571 13.070 1.00 82.44 87 SER A N 1
ATOM 676 C CA . SER A 1 87 ? -12.470 4.104 11.941 1.00 82.44 87 SER A CA 1
ATOM 677 C C . SER A 1 87 ? -11.508 4.723 10.930 1.00 82.44 87 SER A C 1
ATOM 679 O O . SER A 1 87 ? -10.524 5.359 11.313 1.00 82.44 87 SER A O 1
ATOM 681 N N . PHE A 1 88 ? -11.794 4.567 9.634 1.00 82.56 88 PHE A N 1
ATOM 682 C CA . PHE A 1 88 ? -10.948 5.104 8.567 1.00 82.56 88 PHE A CA 1
ATOM 683 C C . PHE A 1 88 ? -11.654 6.160 7.739 1.00 82.56 88 PHE A C 1
ATOM 685 O O . PHE A 1 88 ? -12.790 5.976 7.302 1.00 82.56 88 PHE A O 1
ATOM 692 N N . ILE A 1 89 ? -10.922 7.227 7.449 1.00 81.62 89 ILE A N 1
ATOM 693 C CA . ILE A 1 89 ? -11.346 8.302 6.561 1.00 81.62 89 ILE A CA 1
ATOM 694 C C . ILE A 1 89 ? -10.320 8.392 5.434 1.00 81.62 89 ILE A C 1
ATOM 696 O O . ILE A 1 89 ? -9.119 8.503 5.680 1.00 81.62 89 ILE A O 1
ATOM 700 N N . GLY A 1 90 ? -10.782 8.317 4.188 1.00 77.44 90 GLY A N 1
ATOM 701 C CA . GLY A 1 90 ? -9.920 8.566 3.037 1.00 77.44 90 GLY A CA 1
ATOM 702 C C . GLY A 1 90 ? -9.605 10.053 2.912 1.00 77.44 90 GLY A C 1
ATOM 703 O O . GLY A 1 90 ? -10.523 10.870 2.939 1.00 77.44 90 GLY A O 1
ATOM 704 N N . CYS A 1 91 ? -8.329 10.402 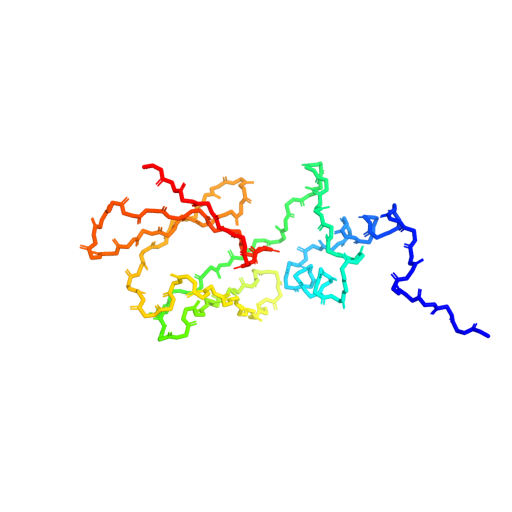2.743 1.00 71.06 91 CYS A N 1
ATOM 705 C CA . CYS A 1 91 ? -7.944 11.743 2.311 1.00 71.06 91 CYS A CA 1
ATOM 706 C C . CYS A 1 91 ? -7.949 11.802 0.783 1.00 71.06 91 CYS A C 1
ATOM 708 O O . CYS A 1 91 ? -7.176 11.102 0.116 1.00 71.06 91 CYS A O 1
ATOM 710 N N . ASP A 1 92 ? -8.800 12.660 0.228 1.00 60.84 92 ASP A N 1
ATOM 711 C CA . ASP A 1 92 ? -8.823 12.922 -1.202 1.00 60.84 92 ASP A CA 1
ATOM 712 C C . ASP A 1 92 ? -7.497 13.557 -1.668 1.00 60.84 92 ASP A C 1
ATOM 714 O O . ASP A 1 92 ? -6.778 14.236 -0.934 1.00 60.84 92 ASP A O 1
ATOM 718 N N . GLY A 1 93 ? -7.080 13.211 -2.887 1.00 62.84 93 GLY A N 1
ATOM 719 C CA . GLY A 1 93 ? -5.857 13.720 -3.520 1.00 62.84 93 GLY A CA 1
ATOM 720 C C . GLY A 1 93 ? -4.527 13.092 -3.071 1.00 62.84 93 GLY A C 1
ATOM 721 O O . GLY A 1 93 ? -3.640 12.952 -3.908 1.00 62.84 93 GLY A O 1
ATOM 722 N N . SER A 1 94 ? -4.369 12.669 -1.809 1.00 68.38 94 SER A N 1
ATOM 723 C CA . SER A 1 94 ? -3.098 12.085 -1.316 1.00 68.38 94 SER A CA 1
ATOM 724 C C . SER A 1 94 ? -3.037 10.556 -1.367 1.00 68.38 94 SER A C 1
ATOM 726 O O . SER A 1 94 ? -1.947 9.984 -1.354 1.00 68.38 94 SER A O 1
ATOM 728 N N . GLY A 1 95 ? -4.193 9.882 -1.418 1.00 74.81 95 GLY A N 1
ATOM 729 C CA . GLY A 1 95 ? -4.269 8.420 -1.317 1.00 74.81 95 GLY A CA 1
ATOM 730 C C . GLY A 1 95 ? -3.924 7.881 0.079 1.00 74.81 95 GLY A C 1
ATOM 731 O O . GLY A 1 95 ? -3.746 6.674 0.242 1.00 74.81 95 GLY A O 1
ATOM 732 N N . CYS A 1 96 ? -3.820 8.764 1.076 1.00 80.75 96 CYS A N 1
ATOM 733 C CA . CYS A 1 96 ? -3.610 8.406 2.472 1.00 80.75 96 CYS A CA 1
ATOM 734 C C . CYS A 1 96 ? -4.938 8.114 3.181 1.00 80.75 96 CYS A C 1
ATOM 736 O O . CYS A 1 96 ? -6.009 8.572 2.776 1.00 80.75 96 CYS A O 1
ATOM 738 N N . LEU A 1 97 ? -4.845 7.375 4.283 1.00 85.06 97 LEU A N 1
ATOM 739 C CA . LEU A 1 97 ? -5.954 7.087 5.184 1.00 85.06 97 LEU A CA 1
ATOM 740 C C . LEU A 1 97 ? -5.689 7.734 6.536 1.00 85.06 97 LEU A C 1
ATOM 742 O O . LEU A 1 97 ? -4.592 7.610 7.072 1.00 85.06 97 LEU A O 1
ATOM 746 N N . VAL A 1 98 ? -6.697 8.374 7.109 1.00 86.75 98 VAL A N 1
ATOM 747 C CA . VAL A 1 98 ? -6.695 8.755 8.520 1.00 86.75 98 VAL A CA 1
ATOM 748 C C . VAL A 1 98 ? -7.361 7.630 9.298 1.00 86.75 98 VAL A C 1
ATOM 750 O O . VAL A 1 98 ? -8.518 7.310 9.040 1.00 86.75 98 VAL A O 1
ATOM 753 N N . ALA A 1 99 ? -6.627 7.019 10.222 1.00 87.88 99 ALA A N 1
ATOM 754 C CA . ALA A 1 99 ? -7.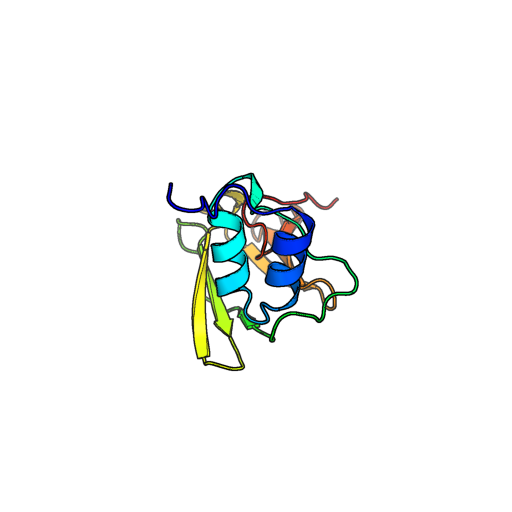148 6.053 11.178 1.00 87.88 99 ALA A CA 1
ATOM 755 C C . ALA A 1 99 ? -7.404 6.755 12.513 1.00 87.88 99 ALA A C 1
ATOM 757 O O . ALA A 1 99 ? -6.504 7.407 13.041 1.00 87.88 99 ALA A O 1
ATOM 758 N N . VAL A 1 100 ? -8.609 6.613 13.055 1.00 86.56 100 VAL A N 1
ATOM 759 C CA . VAL A 1 100 ? -9.016 7.178 14.347 1.00 86.56 100 VAL A CA 1
ATOM 760 C C . VAL A 1 100 ? -9.326 6.028 15.292 1.00 86.56 100 VAL A C 1
ATOM 762 O O . VAL A 1 100 ? -10.089 5.138 14.926 1.00 86.56 100 VAL A O 1
ATOM 765 N N . ASP A 1 101 ? -8.722 6.021 16.481 1.00 82.81 101 ASP A N 1
ATOM 766 C CA . ASP A 1 101 ? -9.040 5.023 17.509 1.00 82.81 101 ASP A CA 1
ATOM 767 C C . ASP A 1 101 ? -10.449 5.254 18.065 1.00 82.81 101 ASP A C 1
ATOM 769 O O . ASP A 1 101 ? -10.741 6.317 18.617 1.00 82.81 101 ASP A 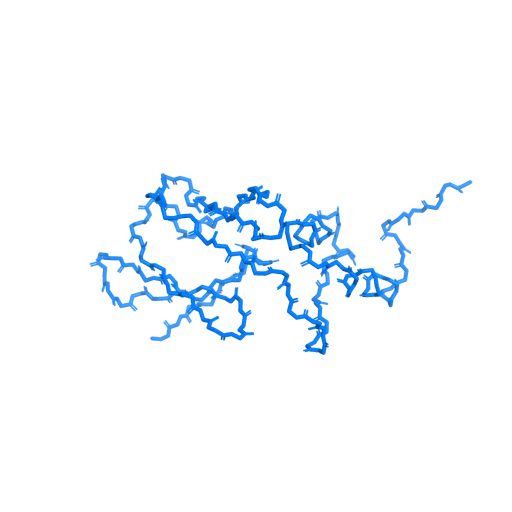O 1
ATOM 773 N N . ASP A 1 102 ? -11.314 4.249 17.937 1.00 80.81 102 ASP A N 1
ATOM 774 C CA . ASP A 1 102 ? -12.702 4.319 18.393 1.00 80.81 102 ASP A CA 1
ATOM 775 C C . ASP A 1 102 ? -12.808 4.402 19.926 1.00 80.81 102 ASP A C 1
ATOM 777 O O . ASP A 1 102 ? -13.841 4.830 20.441 1.00 80.81 102 ASP A O 1
ATOM 781 N N . LYS A 1 103 ? -11.781 3.967 20.676 1.00 77.25 103 LYS A N 1
ATOM 782 C CA . LYS A 1 103 ? -11.804 3.986 22.149 1.00 77.25 103 LYS A CA 1
ATOM 783 C C . LYS A 1 103 ? -11.500 5.362 22.724 1.00 77.25 103 LYS A C 1
ATOM 785 O O . LYS A 1 103 ? -12.192 5.796 23.641 1.00 77.25 103 LYS A O 1
ATOM 790 N N . ASP A 1 104 ? -10.485 6.027 22.180 1.00 74.00 104 ASP A N 1
ATOM 791 C CA . ASP A 1 104 ? -9.978 7.289 22.726 1.00 74.00 104 ASP A CA 1
ATOM 792 C C . ASP A 1 104 ? -10.455 8.512 21.929 1.00 74.00 104 ASP A C 1
ATOM 794 O O . ASP A 1 104 ? -10.351 9.638 22.420 1.00 74.00 104 ASP A O 1
ATOM 798 N N . GLY A 1 105 ? -10.948 8.326 20.695 1.00 66.12 105 GLY A N 1
ATOM 799 C CA . GLY A 1 105 ? -11.531 9.361 19.824 1.00 66.12 105 GLY A CA 1
ATOM 800 C C . GLY A 1 105 ? -10.605 10.522 19.436 1.00 66.12 105 GLY A C 1
ATOM 801 O O . GLY A 1 105 ? -11.006 11.405 18.684 1.00 66.12 105 GLY A O 1
ATOM 802 N N . THR A 1 106 ? -9.380 10.538 19.959 1.00 69.19 106 THR A N 1
ATOM 803 C CA . THR A 1 106 ? -8.423 11.655 19.903 1.00 69.19 106 THR A CA 1
ATOM 804 C C . THR A 1 106 ? -7.099 11.242 19.274 1.00 69.19 106 THR A C 1
ATOM 806 O O . THR A 1 106 ? -6.437 12.053 18.637 1.00 69.19 106 THR A O 1
ATOM 809 N N . SER A 1 107 ? -6.729 9.964 19.377 1.00 80.38 107 SER A N 1
ATOM 810 C CA . SER A 1 107 ? -5.550 9.435 18.698 1.00 80.38 107 SER A CA 1
ATOM 811 C C . SER A 1 107 ? -5.860 9.212 17.222 1.00 80.38 107 SER A C 1
ATOM 813 O O . SER A 1 107 ? -6.617 8.301 16.874 1.00 80.38 107 SER A O 1
ATOM 815 N N . SER A 1 108 ? -5.256 10.029 16.357 1.00 86.69 108 SER A N 1
ATOM 816 C CA . SER A 1 108 ? -5.378 9.892 14.908 1.00 86.69 108 SER A CA 1
ATOM 817 C C . SER A 1 108 ? -4.021 9.660 14.239 1.00 86.69 108 SER A C 1
ATOM 819 O O . SER A 1 108 ? -2.990 10.219 14.619 1.00 86.69 108 SER A O 1
ATOM 821 N N . LEU A 1 109 ? -4.008 8.763 13.254 1.00 88.31 109 LEU A N 1
ATOM 822 C CA . LEU A 1 109 ? -2.821 8.378 12.498 1.00 88.31 109 LEU A CA 1
ATOM 823 C C . LEU A 1 109 ? -3.070 8.612 11.015 1.00 88.31 109 LEU A C 1
ATOM 825 O O . LEU A 1 109 ? -4.058 8.127 10.472 1.00 88.31 109 LEU A O 1
ATOM 829 N N . LEU A 1 110 ? -2.141 9.278 10.339 1.00 86.69 110 LEU A N 1
ATOM 830 C CA . LEU A 1 110 ? -2.096 9.308 8.885 1.00 86.69 110 LEU A CA 1
ATOM 831 C C . LEU A 1 110 ? -1.267 8.122 8.384 1.00 86.69 110 LEU A C 1
ATOM 833 O O . LEU A 1 110 ? -0.090 7.970 8.722 1.00 86.69 110 LEU A O 1
ATOM 837 N N . LEU A 1 111 ? -1.894 7.289 7.565 1.00 86.12 111 LEU A N 1
ATOM 838 C CA . LEU A 1 111 ? -1.342 6.067 7.004 1.00 86.12 111 LEU A CA 1
ATOM 839 C C . LEU A 1 111 ? -1.198 6.213 5.496 1.00 86.12 111 LEU A C 1
ATOM 841 O O . LEU A 1 111 ? -2.122 6.649 4.810 1.00 86.12 111 LEU A O 1
ATOM 845 N N . ASN A 1 112 ? -0.058 5.775 4.973 1.00 85.56 112 ASN A N 1
ATOM 846 C CA . ASN A 1 112 ? 0.146 5.636 3.541 1.00 85.56 112 ASN A CA 1
ATOM 847 C C . ASN A 1 112 ? 0.109 4.142 3.169 1.00 85.56 112 ASN A C 1
ATOM 849 O O . ASN A 1 112 ? 1.065 3.425 3.481 1.00 85.56 112 ASN A O 1
ATOM 853 N N . PRO A 1 113 ? -0.930 3.654 2.465 1.00 80.12 113 PRO A N 1
ATOM 854 C CA . PRO A 1 113 ? -0.999 2.265 1.994 1.00 80.12 113 PRO A CA 1
ATOM 855 C C . PRO A 1 113 ? 0.212 1.818 1.163 1.00 80.12 113 PRO A C 1
ATOM 857 O O . PRO A 1 113 ? 0.522 0.632 1.109 1.00 80.12 113 PRO A O 1
ATOM 860 N N . LEU A 1 114 ? 0.937 2.761 0.552 1.00 80.75 114 LEU A N 1
ATOM 861 C CA . LEU A 1 114 ? 2.123 2.515 -0.277 1.00 80.75 114 LEU A CA 1
ATOM 862 C C . LEU A 1 114 ? 3.433 2.438 0.510 1.00 80.75 114 LEU A C 1
ATOM 864 O O . LEU A 1 114 ? 4.479 2.051 -0.028 1.00 80.75 114 LEU A O 1
ATOM 868 N N . SER A 1 115 ? 3.384 2.852 1.769 1.00 80.25 115 SER A N 1
ATOM 869 C CA . SER A 1 115 ? 4.476 2.798 2.732 1.00 80.25 115 SER A CA 1
ATOM 870 C C . SER A 1 115 ? 3.915 2.310 4.072 1.00 80.25 115 SER A C 1
ATOM 872 O O . SER A 1 11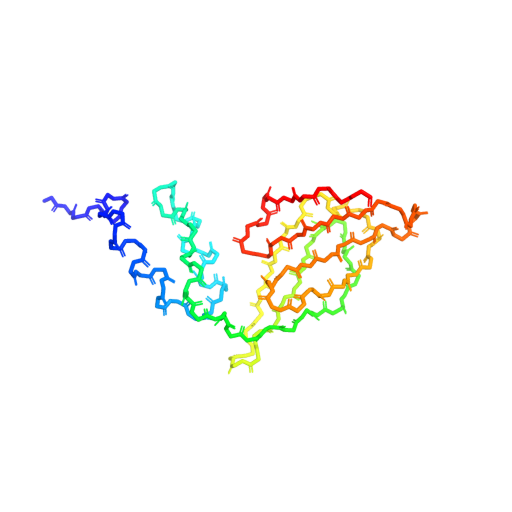5 ? 3.918 3.054 5.044 1.00 80.25 115 SER A O 1
ATOM 874 N N . PRO A 1 116 ? 3.458 1.051 4.181 1.00 70.50 116 PRO A N 1
ATOM 875 C CA . PRO A 1 116 ? 2.729 0.576 5.363 1.00 70.50 116 PRO A CA 1
ATOM 876 C C . PRO A 1 116 ? 3.549 0.526 6.659 1.00 70.50 116 PRO A C 1
ATOM 878 O O . PRO A 1 116 ? 3.009 0.317 7.741 1.00 70.50 116 PRO A O 1
ATOM 881 N N . ARG A 1 117 ? 4.869 0.710 6.558 1.00 73.50 117 ARG A N 1
ATOM 882 C CA . ARG A 1 117 ? 5.778 0.830 7.705 1.00 73.50 117 ARG A CA 1
ATOM 883 C C . ARG A 1 117 ? 5.891 2.263 8.228 1.00 73.50 117 ARG A C 1
ATOM 885 O O . ARG A 1 117 ? 6.414 2.464 9.317 1.00 73.50 117 ARG A O 1
ATOM 892 N N . GLU A 1 118 ? 5.432 3.239 7.456 1.00 77.69 118 GLU A N 1
ATOM 893 C CA . GLU A 1 118 ? 5.508 4.663 7.761 1.00 77.69 118 GLU A CA 1
ATOM 894 C C . GLU A 1 118 ? 4.115 5.148 8.172 1.00 77.69 118 GLU A C 1
ATOM 896 O O . GLU A 1 118 ? 3.118 4.880 7.502 1.00 77.69 118 GLU A O 1
ATOM 901 N N . HIS A 1 119 ? 4.045 5.850 9.298 1.00 80.19 119 HIS A N 1
ATOM 902 C CA . HIS A 1 119 ? 2.826 6.480 9.789 1.00 80.19 119 HIS A CA 1
ATOM 903 C C . HIS A 1 119 ? 3.182 7.807 10.451 1.00 80.19 119 HIS A C 1
ATOM 905 O O . HIS A 1 119 ? 4.277 7.962 10.996 1.00 80.19 119 HIS A O 1
ATOM 911 N N . ILE A 1 120 ? 2.256 8.759 10.393 1.00 82.19 120 ILE A N 1
ATOM 912 C CA . ILE A 1 120 ? 2.399 10.070 11.025 1.00 82.19 120 ILE A CA 1
ATOM 913 C C . ILE A 1 120 ? 1.321 10.182 12.095 1.00 82.19 120 ILE A C 1
ATOM 915 O O . ILE A 1 120 ? 0.148 9.941 11.820 1.00 82.19 120 ILE A O 1
ATOM 919 N N . ILE A 1 121 ? 1.723 10.529 13.314 1.00 84.06 121 ILE A N 1
ATOM 920 C CA . ILE A 1 121 ? 0.786 10.846 14.392 1.00 84.06 121 ILE A CA 1
ATOM 921 C C . ILE A 1 121 ? 0.256 12.252 14.133 1.00 84.06 121 ILE A C 1
ATOM 923 O O . ILE A 1 121 ? 1.042 13.183 13.943 1.00 84.06 121 ILE A O 1
ATOM 927 N N . LEU A 1 122 ? -1.063 12.384 14.083 1.00 79.44 122 LEU A N 1
ATOM 928 C CA . LEU A 1 122 ? -1.734 13.663 13.915 1.00 79.44 122 LEU A CA 1
ATOM 929 C C . LEU A 1 122 ? -2.069 14.260 15.298 1.00 79.44 122 LEU A C 1
ATOM 931 O O . LEU A 1 122 ? -2.281 13.493 16.242 1.00 79.44 122 LEU A O 1
ATOM 935 N N . PRO A 1 123 ? -2.035 15.600 15.430 1.00 72.00 123 PRO A N 1
ATOM 936 C CA . PRO A 1 123 ? -2.312 16.303 16.682 1.00 72.00 123 PRO A CA 1
ATOM 937 C C . PRO A 1 123 ? -3.788 16.261 17.090 1.00 72.00 123 PRO A C 1
ATOM 939 O O . PRO A 1 123 ? -4.655 16.117 16.197 1.00 72.00 123 PRO A O 1
#

Organism: Setaria italica (NCBI:txid4555)

Foldseek 3Di:
DDDDPLPDDLVVLQVVLLPDQALVVVLVQLVPDVSSVDDHDPPRDHHQDKDWDDDFCAQQQKTWIAGPPPRDIDIATQNVCRPFGWDWDADPPPRWIWTAGPVPRQWIKIAHSSCSVDIDTDD

Radius of gyration: 16.01 Å; Cα contacts (8 Å, |Δi|>4): 198; chains: 1; bounding box: 43×29×38 Å